Protein AF-A0A971X9S7-F1 (afdb_monomer)

Foldseek 3Di:
DDDDPPDDDDDDDDDDDPDDDADFDPDQPVPDPPDDRTDGDWDQDPNDTDHDDDPVNVVVVVVVVCCVVDPPPND

pLDDT: mean 83.92, std 11.95, range [48.44, 95.38]

Mean predicted aligned error: 8.03 Å

Structure (mmCIF, N/CA/C/O backbone):
data_AF-A0A971X9S7-F1
#
_entry.id   AF-A0A971X9S7-F1
#
loop_
_atom_site.group_PDB
_atom_site.id
_atom_site.type_symbol
_atom_site.label_atom_id
_atom_site.label_alt_id
_atom_site.label_comp_id
_atom_site.label_asym_id
_atom_site.label_entity_id
_atom_site.label_seq_id
_atom_site.pdbx_PDB_ins_code
_atom_site.Cartn_x
_atom_site.Cartn_y
_atom_site.Cartn_z
_atom_site.occupancy
_atom_site.B_iso_or_equiv
_atom_site.auth_seq_id
_atom_site.auth_comp_id
_atom_site.auth_asym_id
_atom_site.auth_atom_id
_atom_site.pdbx_PDB_model_num
ATOM 1 N N . MET A 1 1 ? -10.380 22.543 -18.789 1.00 48.44 1 MET A N 1
ATOM 2 C CA . MET A 1 1 ? -9.268 22.481 -19.762 1.00 48.44 1 MET A CA 1
ATOM 3 C C . MET A 1 1 ? -8.863 21.020 -19.895 1.00 48.44 1 MET A C 1
ATOM 5 O O . MET A 1 1 ? -8.182 20.502 -19.021 1.00 48.4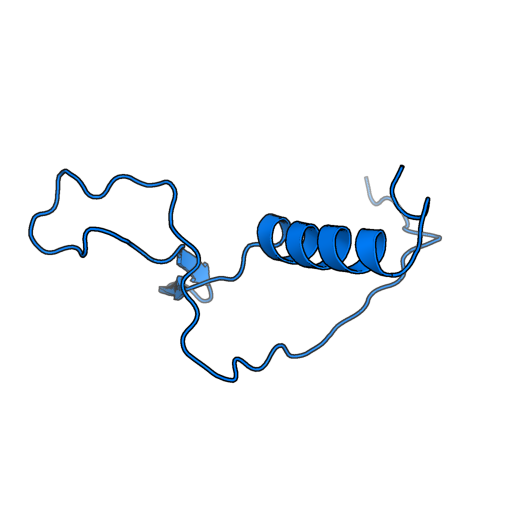4 1 MET A O 1
ATOM 9 N N . PHE A 1 2 ? -9.393 20.319 -20.899 1.00 55.81 2 PHE A N 1
ATOM 10 C CA . PHE A 1 2 ? -9.110 18.898 -21.111 1.00 55.81 2 PHE A CA 1
ATOM 11 C C . PHE A 1 2 ? -7.702 18.771 -21.687 1.00 55.81 2 PHE A C 1
ATOM 13 O O . PHE A 1 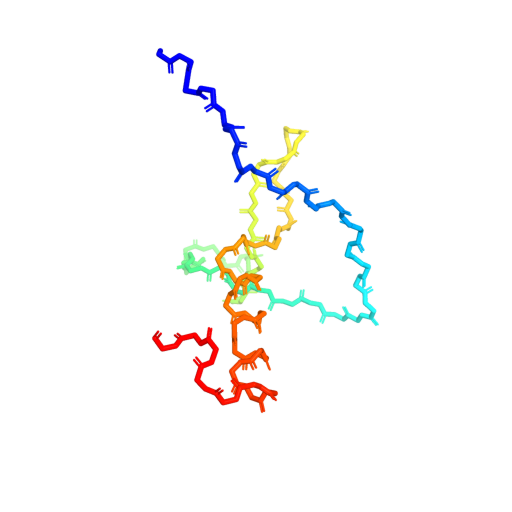2 ? -7.470 19.046 -22.860 1.00 55.81 2 PHE A O 1
ATOM 20 N N . ARG A 1 3 ? -6.739 18.455 -20.8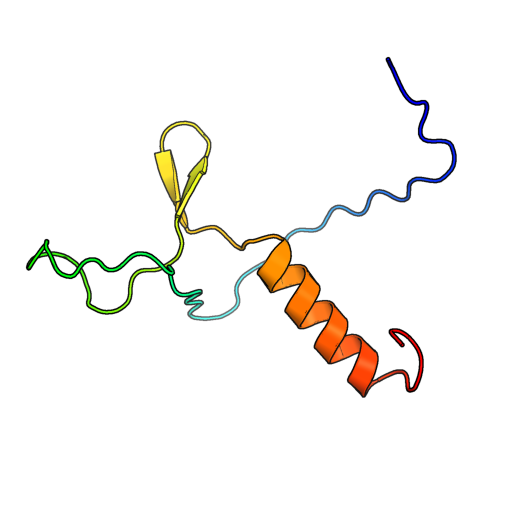20 1.00 66.38 3 ARG A N 1
ATOM 21 C CA . ARG A 1 3 ? -5.362 18.202 -21.230 1.00 66.38 3 ARG A CA 1
ATOM 22 C C . ARG A 1 3 ? -5.331 16.805 -21.837 1.00 66.38 3 ARG A C 1
ATOM 24 O O . ARG A 1 3 ? -5.511 15.820 -21.132 1.00 66.38 3 ARG A O 1
ATOM 31 N N . GLU A 1 4 ? -5.169 16.741 -23.149 1.00 72.38 4 GLU A N 1
ATOM 32 C CA . GLU A 1 4 ? -5.050 15.481 -23.871 1.00 72.38 4 GLU A CA 1
ATOM 33 C C . GLU A 1 4 ? -3.724 14.808 -23.472 1.00 72.38 4 GLU A C 1
ATOM 35 O O . GLU A 1 4 ? -2.637 15.359 -23.677 1.00 72.38 4 GLU A O 1
ATOM 40 N N . LEU A 1 5 ? -3.809 13.654 -22.809 1.00 74.19 5 LEU A N 1
ATOM 41 C CA . LEU A 1 5 ? -2.655 12.916 -22.301 1.00 74.19 5 LEU A CA 1
ATOM 42 C C . LEU A 1 5 ? -2.041 12.100 -23.443 1.00 74.19 5 LEU A C 1
ATOM 44 O O . LEU A 1 5 ? -2.437 10.968 -23.692 1.00 74.19 5 LEU A O 1
ATOM 48 N N . LYS A 1 6 ? -1.081 12.689 -24.162 1.00 76.81 6 LYS A N 1
ATOM 49 C CA . LYS A 1 6 ? -0.474 12.052 -25.346 1.00 76.81 6 LYS A CA 1
ATOM 50 C C . LYS A 1 6 ? 0.516 10.920 -25.028 1.00 76.81 6 LYS A C 1
ATOM 52 O O . LYS A 1 6 ? 0.801 10.132 -25.915 1.00 76.81 6 LYS A O 1
ATOM 57 N N . ASN A 1 7 ? 1.000 10.823 -23.784 1.00 83.44 7 ASN A N 1
ATOM 58 C CA . ASN A 1 7 ? 2.017 9.859 -23.334 1.00 83.44 7 ASN A CA 1
ATOM 59 C C . ASN A 1 7 ? 1.684 9.299 -21.936 1.00 83.44 7 ASN A C 1
ATOM 61 O O . ASN A 1 7 ? 2.441 9.484 -20.984 1.00 83.44 7 ASN A O 1
ATOM 65 N N . GLU A 1 8 ? 0.519 8.673 -21.781 1.00 87.31 8 GLU A N 1
ATOM 66 C CA . GLU A 1 8 ? 0.123 8.001 -20.538 1.00 87.31 8 GLU A CA 1
ATOM 67 C C . GLU A 1 8 ? 0.179 6.483 -20.723 1.00 87.31 8 GLU A C 1
ATOM 69 O O . GLU A 1 8 ? -0.379 5.944 -21.676 1.00 87.31 8 GLU A O 1
ATOM 74 N N . CYS A 1 9 ? 0.815 5.785 -19.784 1.00 88.69 9 CYS A N 1
ATOM 75 C CA . CYS A 1 9 ? 0.700 4.338 -19.659 1.00 88.69 9 CYS A CA 1
ATOM 76 C C . CYS A 1 9 ? -0.164 4.031 -18.433 1.00 88.69 9 CYS A C 1
ATOM 78 O O . CYS A 1 9 ? 0.217 4.360 -17.308 1.00 88.69 9 CYS A O 1
ATOM 80 N N . LYS A 1 10 ? -1.337 3.424 -18.647 1.00 90.81 10 LYS A N 1
ATOM 81 C CA . LYS A 1 10 ? -2.225 2.983 -17.566 1.00 90.81 10 LYS A CA 1
ATOM 82 C C . LYS A 1 10 ? -1.976 1.514 -17.281 1.00 90.81 10 LYS A C 1
ATOM 84 O O . LYS A 1 10 ? -2.160 0.674 -18.156 1.00 90.81 10 LYS A O 1
ATOM 89 N N . ILE A 1 11 ? -1.610 1.217 -16.042 1.00 92.38 11 ILE A N 1
ATOM 90 C CA . ILE A 1 11 ? -1.446 -0.150 -15.557 1.00 92.38 11 ILE A CA 1
ATOM 91 C C . ILE A 1 11 ? -2.510 -0.385 -14.491 1.00 92.38 11 ILE A C 1
ATOM 93 O O . ILE A 1 11 ? -2.634 0.393 -13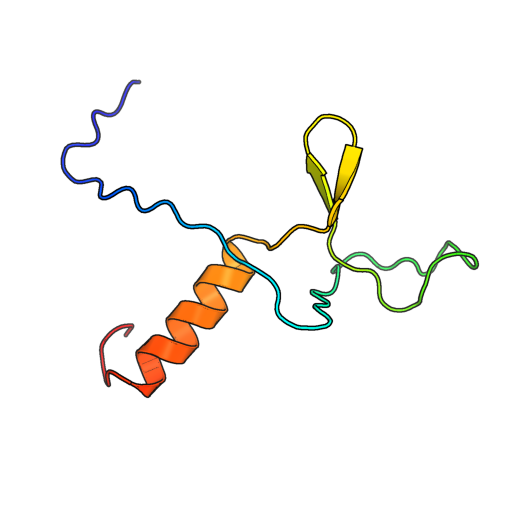.545 1.00 92.38 11 ILE A O 1
ATOM 97 N N . GLN A 1 12 ? -3.280 -1.454 -14.661 1.00 95.38 12 GLN A N 1
ATOM 98 C CA . GLN A 1 12 ? -4.254 -1.932 -13.688 1.00 95.38 12 GLN A CA 1
ATOM 99 C C . GLN A 1 12 ? -3.844 -3.332 -13.249 1.00 95.38 12 GLN A C 1
ATOM 101 O O . GLN A 1 12 ? -3.416 -4.140 -14.071 1.00 95.38 12 GLN A O 1
ATOM 106 N N . PHE A 1 13 ? -3.937 -3.597 -11.953 1.00 94.12 13 PHE A N 1
ATOM 107 C CA . PHE A 1 13 ? -3.611 -4.893 -11.379 1.00 94.12 13 PHE A CA 1
ATOM 108 C C . PHE A 1 13 ? -4.397 -5.107 -10.090 1.00 94.12 13 PHE A C 1
ATOM 110 O O . PHE A 1 13 ? -4.727 -4.149 -9.388 1.00 94.12 13 PHE A O 1
ATOM 117 N N . ASP A 1 14 ? -4.626 -6.375 -9.767 1.00 94.75 14 ASP A N 1
ATOM 118 C CA . ASP A 1 14 ? -5.214 -6.784 -8.500 1.00 94.75 14 ASP A CA 1
ATOM 119 C C . ASP A 1 14 ? -4.109 -7.078 -7.489 1.00 94.75 14 ASP A C 1
ATOM 121 O O . ASP A 1 14 ? -3.194 -7.867 -7.738 1.00 94.75 14 ASP A O 1
ATOM 125 N N . LEU A 1 15 ? -4.190 -6.438 -6.324 1.00 92.06 15 LEU A N 1
ATOM 126 C CA . LEU A 1 15 ? -3.260 -6.668 -5.227 1.00 92.06 15 LEU A CA 1
ATOM 127 C C . LEU A 1 15 ? -3.908 -7.588 -4.192 1.00 92.06 15 LE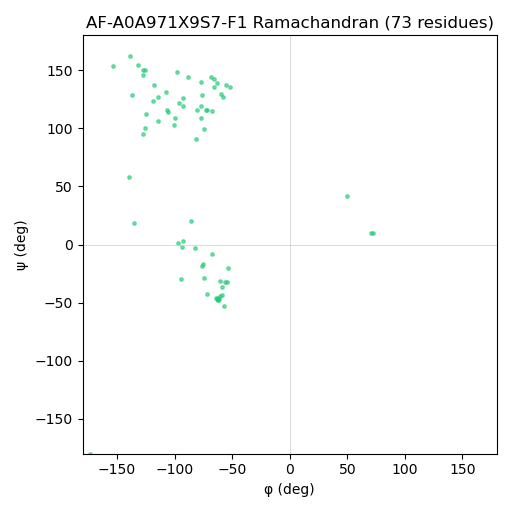U A C 1
ATOM 129 O O . LEU A 1 15 ? -4.734 -7.152 -3.390 1.00 92.06 15 LEU A O 1
ATOM 133 N N . VAL A 1 16 ? -3.516 -8.862 -4.200 1.00 94.50 16 VAL A N 1
ATOM 134 C CA . VAL A 1 16 ? -4.022 -9.860 -3.249 1.00 94.50 16 VAL A CA 1
ATOM 135 C C . VAL A 1 16 ? -3.105 -9.936 -2.036 1.00 94.50 16 VAL A C 1
ATOM 137 O O . VAL A 1 16 ? -1.928 -10.283 -2.136 1.00 94.50 16 VAL A O 1
ATOM 140 N N . ILE A 1 17 ? -3.663 -9.637 -0.869 1.00 93.44 17 ILE A N 1
ATOM 141 C CA . ILE A 1 17 ? -2.948 -9.677 0.401 1.00 93.44 17 ILE A CA 1
ATOM 142 C C . ILE A 1 17 ? -2.791 -11.135 0.870 1.00 93.44 17 ILE A C 1
ATOM 144 O O . ILE A 1 17 ? -3.779 -11.820 1.104 1.00 93.44 17 ILE A O 1
ATOM 148 N N . GLN A 1 18 ? -1.544 -11.602 1.015 1.00 95.25 18 GLN A N 1
ATOM 149 C CA . GLN A 1 18 ? -1.201 -12.986 1.407 1.00 95.25 18 GLN A CA 1
ATOM 150 C C . GLN A 1 18 ? -0.999 -13.176 2.927 1.00 95.25 18 GLN A C 1
ATOM 152 O O . GLN A 1 18 ? -0.625 -14.254 3.378 1.00 95.25 18 GLN A O 1
ATOM 157 N N . GLY A 1 19 ? -1.212 -12.135 3.736 1.00 94.31 19 GLY A N 1
ATOM 158 C CA . GLY A 1 19 ? -1.042 -12.171 5.191 1.00 94.31 19 GLY A CA 1
ATOM 159 C C . GLY A 1 19 ? -1.521 -10.878 5.860 1.00 94.31 19 GLY A C 1
ATOM 160 O O . GLY A 1 19 ? -1.978 -9.974 5.170 1.00 94.31 19 GLY A O 1
ATOM 161 N N . PRO A 1 20 ? -1.438 -10.740 7.192 1.00 92.19 20 PRO A N 1
ATOM 162 C CA . PRO A 1 20 ? -1.894 -9.528 7.870 1.00 92.19 20 PRO A CA 1
ATOM 163 C C . PRO A 1 20 ? -1.170 -8.270 7.359 1.00 92.19 20 PRO A C 1
ATOM 165 O O . PRO A 1 20 ? 0.059 -8.215 7.357 1.00 92.19 20 PRO A O 1
ATOM 168 N N . LEU A 1 21 ? -1.929 -7.246 6.956 1.00 90.69 21 LEU A N 1
ATOM 169 C CA . LEU A 1 21 ? -1.403 -5.951 6.520 1.00 90.69 21 LEU A CA 1
ATOM 170 C C . LEU A 1 21 ? -1.912 -4.839 7.440 1.00 90.69 21 LEU A C 1
ATOM 172 O O . LEU A 1 21 ? -3.117 -4.630 7.569 1.00 90.69 21 LEU A O 1
ATOM 176 N N . CYS A 1 22 ? -0.987 -4.086 8.031 1.00 90.88 22 CYS A N 1
ATOM 177 C CA . CYS A 1 22 ? -1.291 -2.898 8.820 1.00 90.88 22 CYS A CA 1
ATOM 178 C C . CYS A 1 22 ? -0.516 -1.703 8.256 1.00 90.88 22 CYS A C 1
ATOM 180 O O . CYS A 1 22 ? 0.710 -1.651 8.345 1.00 90.88 22 CYS A O 1
ATOM 182 N N . ILE A 1 23 ? -1.238 -0.739 7.684 1.00 90.62 23 ILE A N 1
ATOM 183 C CA . ILE A 1 23 ? -0.699 0.578 7.336 1.00 90.62 23 ILE A CA 1
ATOM 184 C C . ILE A 1 23 ? -1.251 1.548 8.368 1.00 90.62 23 ILE A C 1
ATOM 186 O O . ILE A 1 23 ? -2.466 1.738 8.442 1.00 90.62 23 ILE A O 1
ATOM 190 N N . ARG A 1 24 ? -0.368 2.108 9.196 1.00 87.25 24 ARG A N 1
ATOM 191 C CA . ARG A 1 24 ? -0.771 2.947 10.324 1.00 87.25 24 ARG A CA 1
ATOM 192 C C . ARG A 1 24 ? -1.423 4.237 9.841 1.00 87.25 24 ARG A C 1
ATOM 194 O O . ARG A 1 24 ? -0.916 4.899 8.936 1.00 87.25 24 ARG A O 1
ATOM 201 N N . SER A 1 25 ? -2.531 4.579 10.481 1.00 80.25 25 SER A N 1
ATOM 202 C CA . SER A 1 25 ? -3.097 5.918 10.438 1.00 80.25 25 SER A CA 1
ATOM 203 C C . SER A 1 25 ? -2.147 6.900 11.134 1.00 80.25 25 SER A C 1
ATOM 205 O O . SER A 1 25 ? -1.522 6.546 12.133 1.00 80.25 25 SER A O 1
ATOM 207 N N . GLY A 1 26 ? -2.029 8.120 10.606 1.00 74.19 26 GLY A N 1
ATOM 208 C CA . GLY A 1 26 ? -1.395 9.237 11.319 1.00 74.19 26 GLY A CA 1
ATOM 209 C C . GLY A 1 26 ? -2.343 9.925 12.306 1.00 74.19 26 GLY A C 1
ATOM 210 O O . GLY A 1 26 ? -1.936 10.863 12.982 1.00 74.19 26 GLY A O 1
ATOM 211 N N . GLU A 1 27 ? -3.606 9.494 12.365 1.00 69.31 27 GLU A N 1
ATOM 212 C CA . GLU A 1 27 ? -4.594 10.017 13.303 1.00 69.31 27 GLU A CA 1
ATOM 213 C C . GLU A 1 27 ? -4.334 9.436 14.695 1.00 69.31 27 GLU A C 1
ATOM 215 O O . GLU A 1 27 ? -4.225 8.218 14.864 1.00 69.31 27 GLU A O 1
ATOM 220 N N . SER A 1 28 ? -4.246 10.308 15.697 1.00 61.12 28 SER A N 1
ATOM 221 C CA . SER A 1 28 ? -4.224 9.903 17.095 1.00 61.12 28 SER A CA 1
ATOM 222 C C . SER A 1 28 ? -5.657 9.634 17.559 1.00 61.12 28 SER A C 1
ATOM 224 O O . SER A 1 28 ? -6.503 10.524 17.614 1.00 61.12 28 SER A O 1
ATOM 226 N N . PHE A 1 29 ? -5.944 8.383 17.920 1.00 63.34 29 PHE A N 1
ATOM 227 C CA . PHE A 1 29 ? -7.227 7.987 18.521 1.00 63.34 29 PHE A CA 1
ATOM 228 C C . PHE A 1 29 ? -7.231 8.180 20.044 1.00 63.34 29 PHE A C 1
ATOM 230 O O . PHE A 1 29 ? -8.067 7.608 20.736 1.00 63.34 29 PHE A O 1
ATOM 237 N N . GLU A 1 30 ? -6.323 9.019 20.557 1.00 57.97 30 GLU A N 1
ATOM 238 C CA . GLU A 1 30 ? -6.052 9.255 21.984 1.00 57.97 30 GLU A CA 1
ATOM 239 C C . GLU A 1 30 ? -7.299 9.630 22.803 1.00 57.97 30 GLU A C 1
ATOM 241 O O . GLU A 1 30 ? -7.317 9.461 24.017 1.00 57.97 30 GLU A O 1
ATOM 246 N N . LEU A 1 31 ? -8.364 10.101 22.149 1.00 61.06 31 LEU A N 1
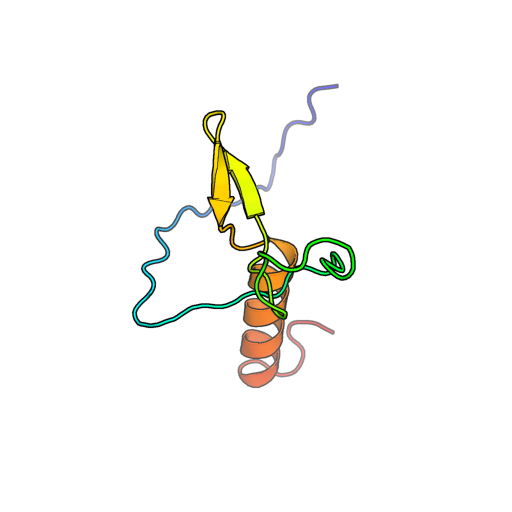ATOM 247 C CA . LEU A 1 31 ? -9.608 10.525 22.792 1.00 61.06 31 LEU A CA 1
ATOM 248 C C . LEU A 1 31 ? -10.718 9.456 22.795 1.00 61.06 31 LEU A C 1
ATOM 250 O O . LEU A 1 31 ? -11.812 9.737 23.286 1.00 61.06 31 LEU A O 1
ATOM 254 N N . ASN A 1 32 ? -10.486 8.247 22.266 1.00 66.94 32 ASN A N 1
ATOM 255 C CA . ASN A 1 32 ? -11.490 7.178 22.256 1.00 66.94 32 ASN A CA 1
ATOM 256 C C . ASN A 1 32 ? -10.961 5.872 22.885 1.00 66.94 32 ASN A C 1
ATOM 258 O O . ASN A 1 32 ? -10.317 5.083 22.194 1.00 66.94 32 ASN A O 1
ATOM 262 N N . PRO A 1 33 ? -11.299 5.581 24.157 1.00 68.31 33 PRO A N 1
ATOM 263 C CA . PRO A 1 33 ? -10.797 4.404 24.874 1.00 68.31 33 PRO A CA 1
ATOM 264 C C . PRO A 1 33 ? -11.301 3.058 24.319 1.00 68.31 33 PRO A C 1
ATOM 266 O O . PRO A 1 33 ? -10.844 2.009 24.761 1.00 68.31 33 PRO A O 1
ATOM 269 N N . GLY A 1 34 ? -12.247 3.062 23.370 1.00 74.44 34 GLY A N 1
ATOM 270 C CA . GLY A 1 34 ? -12.720 1.862 22.671 1.00 74.44 34 GLY A CA 1
ATOM 271 C C . GLY A 1 34 ? -11.999 1.564 21.351 1.00 74.44 34 GLY A C 1
ATOM 272 O O . GLY A 1 34 ? -12.341 0.585 20.686 1.00 74.44 34 GLY A O 1
ATOM 273 N N . GLN A 1 35 ? -11.053 2.408 20.926 1.00 70.56 35 GLN A N 1
ATOM 274 C CA . GLN A 1 35 ? -10.278 2.221 19.696 1.00 70.56 35 GLN A CA 1
ATOM 275 C C . GLN A 1 35 ? -8.912 1.580 20.003 1.00 70.56 35 GLN A C 1
ATOM 277 O O . GLN A 1 35 ? -8.355 1.816 21.072 1.00 70.56 35 GLN A O 1
ATOM 282 N N . PRO A 1 36 ? -8.353 0.774 19.083 1.00 71.12 36 PRO A N 1
ATOM 283 C CA . PRO A 1 36 ? -7.009 0.230 19.246 1.00 71.12 36 PRO A CA 1
ATOM 284 C C . PRO A 1 36 ? -5.948 1.334 19.150 1.00 71.12 36 PRO A C 1
ATOM 286 O O . PRO A 1 36 ? -6.045 2.210 18.292 1.00 71.12 36 PRO A O 1
ATOM 289 N N . ASP A 1 37 ? -4.880 1.213 19.944 1.00 67.81 37 ASP A N 1
ATOM 290 C CA . ASP A 1 37 ? -3.748 2.159 19.964 1.00 67.81 37 ASP A CA 1
ATOM 291 C C . ASP A 1 37 ? -3.119 2.380 18.580 1.00 67.81 37 ASP A C 1
ATOM 293 O O . ASP A 1 37 ? -2.610 3.451 18.262 1.00 67.81 37 ASP A O 1
ATOM 297 N N . THR A 1 38 ? -3.135 1.343 17.734 1.00 69.19 38 THR A N 1
ATOM 298 C CA . THR A 1 38 ? -2.710 1.426 16.334 1.00 69.19 38 THR A CA 1
ATOM 299 C C . THR A 1 38 ? -3.902 1.195 15.418 1.00 69.19 38 THR A C 1
ATOM 301 O O . THR A 1 38 ? -4.342 0.062 15.217 1.00 69.19 38 THR A O 1
ATOM 304 N N . ALA A 1 39 ? -4.390 2.266 14.800 1.00 77.12 39 ALA A N 1
ATOM 305 C CA . ALA A 1 39 ? -5.428 2.171 13.789 1.00 77.12 39 ALA A CA 1
ATOM 306 C C . ALA A 1 39 ? -4.844 1.965 12.386 1.00 77.12 39 ALA A C 1
ATOM 308 O O . ALA A 1 39 ? -3.811 2.528 12.015 1.00 77.12 39 ALA A O 1
ATOM 309 N N . VAL A 1 40 ? -5.554 1.178 11.580 1.00 86.88 40 VAL A N 1
ATOM 310 C CA . VAL A 1 40 ? -5.291 1.042 10.143 1.00 86.88 40 VAL A CA 1
ATOM 311 C C . VAL A 1 40 ? -5.839 2.268 9.418 1.00 86.88 40 VAL A C 1
ATOM 313 O O . VAL A 1 40 ? -6.937 2.720 9.737 1.00 86.88 40 VAL A O 1
ATOM 316 N N . VAL A 1 41 ? -5.109 2.776 8.426 1.00 89.56 41 VAL A N 1
ATOM 317 C CA . VAL A 1 41 ? -5.577 3.864 7.562 1.00 89.56 41 VAL A CA 1
ATOM 318 C C . VAL A 1 41 ? -6.861 3.458 6.836 1.00 89.56 41 VAL A C 1
ATOM 320 O O . VAL A 1 41 ? -6.953 2.389 6.224 1.00 89.56 41 VAL A O 1
ATOM 323 N N . ARG A 1 42 ? -7.875 4.317 6.918 1.00 89.56 42 ARG A N 1
ATOM 324 C CA . ARG A 1 42 ? -9.177 4.106 6.286 1.00 89.56 42 ARG A CA 1
ATOM 325 C C . ARG A 1 42 ? -9.525 5.293 5.409 1.00 89.56 42 ARG A C 1
ATOM 327 O O . ARG A 1 42 ? -9.127 6.417 5.689 1.00 89.56 42 ARG A O 1
ATOM 334 N N . SER A 1 43 ? -10.288 5.037 4.360 1.00 89.94 43 SER A N 1
ATOM 335 C CA . SER A 1 43 ? -10.854 6.074 3.504 1.00 89.94 43 SER A CA 1
ATOM 336 C C . SER A 1 43 ? -12.289 5.719 3.136 1.00 89.94 43 SER A C 1
ATOM 338 O O . SER A 1 43 ? -12.716 4.570 3.274 1.00 89.94 43 SER A O 1
ATOM 340 N N . MET A 1 44 ? -13.042 6.717 2.684 1.00 91.06 44 MET A N 1
ATOM 341 C CA . MET A 1 44 ? -14.400 6.526 2.201 1.00 91.06 44 MET A CA 1
ATOM 342 C C . MET A 1 44 ? -14.363 5.837 0.835 1.00 91.06 44 MET A C 1
ATOM 344 O O . MET A 1 44 ? -13.882 6.405 -0.144 1.00 91.06 44 MET A O 1
ATOM 348 N N . TRP A 1 45 ? -14.903 4.624 0.756 1.00 88.00 45 TRP A N 1
ATOM 349 C CA . TRP A 1 45 ? -15.060 3.886 -0.493 1.00 88.00 45 TRP A CA 1
ATOM 350 C C . TRP A 1 45 ? -16.439 3.228 -0.530 1.00 88.00 45 TRP A C 1
ATOM 352 O O . TRP A 1 45 ? -16.859 2.577 0.429 1.00 88.00 45 TRP A O 1
ATOM 362 N N . ASN A 1 46 ? -17.179 3.443 -1.621 1.00 89.31 46 ASN A N 1
ATOM 363 C CA . ASN A 1 46 ? -18.567 2.990 -1.780 1.00 89.31 46 ASN A CA 1
ATOM 364 C C . ASN A 1 46 ? -19.477 3.366 -0.590 1.00 89.31 46 ASN A C 1
ATOM 366 O O . ASN A 1 46 ? -20.271 2.556 -0.112 1.00 89.31 46 ASN A O 1
ATOM 370 N N . GLY A 1 47 ? -19.327 4.594 -0.080 1.00 92.81 47 GLY A N 1
ATOM 371 C CA . GLY A 1 47 ? -20.140 5.127 1.021 1.00 92.81 47 GLY A CA 1
ATOM 372 C C . GLY A 1 47 ? -19.841 4.528 2.399 1.00 92.81 47 GLY A C 1
ATOM 373 O O . GLY A 1 47 ? -20.596 4.770 3.339 1.00 92.81 47 GLY A O 1
ATOM 374 N N . LYS A 1 48 ? -18.763 3.747 2.545 1.00 93.31 48 LYS A N 1
AT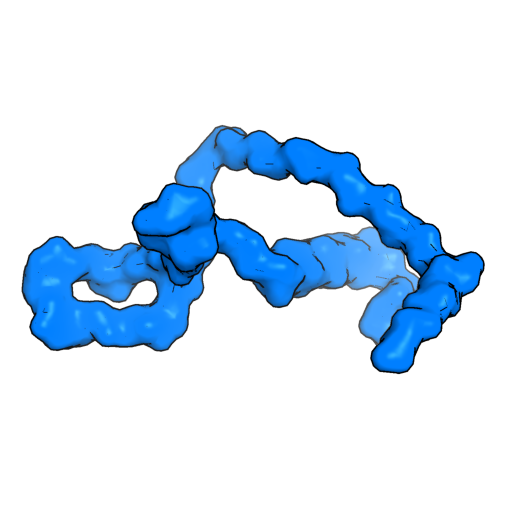OM 375 C CA . LYS A 1 48 ? -18.322 3.191 3.830 1.00 93.31 48 LYS A CA 1
ATOM 376 C C . LYS A 1 48 ? -16.853 3.513 4.080 1.00 93.31 48 LYS A C 1
ATOM 378 O O . LYS A 1 48 ? -16.045 3.516 3.156 1.00 93.31 48 LYS A O 1
ATOM 383 N N . MET A 1 49 ? -16.494 3.722 5.343 1.00 89.50 49 MET A N 1
ATOM 384 C CA . MET A 1 49 ? -15.090 3.802 5.744 1.00 89.50 49 MET A CA 1
ATOM 385 C C . MET A 1 49 ? -14.466 2.409 5.674 1.00 89.50 49 MET A C 1
ATOM 38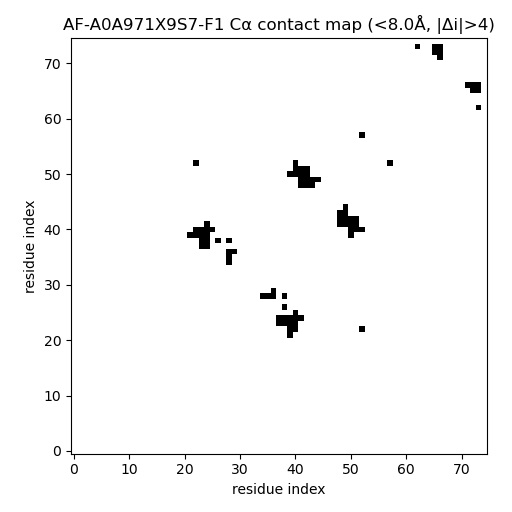7 O O . MET A 1 49 ? -14.869 1.514 6.419 1.00 89.50 49 MET A O 1
ATOM 391 N N . GLN A 1 50 ? -13.488 2.225 4.790 1.00 91.94 50 GLN A N 1
ATOM 392 C CA . GLN A 1 50 ? -12.811 0.946 4.576 1.00 91.94 50 GLN A CA 1
ATOM 393 C C . GLN A 1 50 ? -11.292 1.098 4.682 1.00 91.94 50 GLN A C 1
ATOM 395 O O . GLN A 1 50 ? -10.770 2.170 4.365 1.00 91.94 50 GLN A O 1
ATOM 400 N N . PRO A 1 51 ? -10.569 0.051 5.120 1.00 90.94 51 PRO A N 1
ATOM 401 C CA . PRO A 1 51 ? -9.115 0.020 5.036 1.00 90.94 51 PRO A CA 1
ATOM 402 C C . PRO A 1 51 ? -8.651 0.253 3.598 1.00 90.94 51 PRO A C 1
ATOM 404 O O . PRO A 1 51 ? -9.217 -0.312 2.664 1.00 90.94 51 PRO A O 1
ATOM 407 N N . VAL A 1 52 ? -7.619 1.072 3.420 1.00 92.31 52 VAL A N 1
ATOM 408 C CA . VAL A 1 52 ? -7.089 1.408 2.094 1.00 92.31 52 VAL A CA 1
ATOM 409 C C . VAL A 1 52 ? -5.574 1.265 2.077 1.00 92.31 52 VAL A C 1
ATOM 411 O O . VAL A 1 52 ? -4.914 1.399 3.103 1.00 92.31 52 VAL A O 1
ATOM 414 N N . ILE A 1 53 ? -5.008 1.018 0.899 1.00 93.12 53 ILE A N 1
ATOM 415 C CA . ILE A 1 53 ? -3.568 1.130 0.669 1.00 93.12 53 ILE A CA 1
ATOM 416 C C . ILE A 1 53 ? -3.324 2.484 -0.000 1.00 93.12 53 ILE A C 1
ATOM 418 O O . ILE A 1 53 ? -3.709 2.661 -1.158 1.00 93.12 53 ILE A O 1
ATOM 422 N N . PRO A 1 54 ? -2.720 3.466 0.694 1.00 92.25 54 PRO A N 1
ATOM 423 C CA . PRO A 1 54 ? -2.462 4.770 0.103 1.00 92.25 54 PRO A CA 1
ATOM 424 C C . PRO A 1 54 ? -1.503 4.656 -1.085 1.00 92.25 54 PRO A C 1
ATOM 426 O O . PRO A 1 54 ? -0.485 3.962 -1.017 1.00 92.25 54 PRO A O 1
ATOM 429 N N . GLY A 1 55 ? -1.776 5.407 -2.155 1.00 92.44 55 GLY A N 1
ATOM 430 C CA . GLY A 1 55 ? -0.896 5.444 -3.327 1.00 92.44 55 GLY A CA 1
ATOM 431 C C . GLY A 1 55 ? 0.518 5.937 -2.998 1.00 92.44 55 GLY A C 1
ATOM 432 O O . GLY A 1 55 ? 1.488 5.476 -3.594 1.00 92.44 55 GLY A O 1
ATOM 433 N N . SER A 1 56 ? 0.662 6.821 -2.004 1.00 92.75 56 SER A N 1
ATOM 434 C CA . SER A 1 56 ? 1.963 7.274 -1.495 1.00 92.75 56 SER A CA 1
ATOM 435 C C . SER A 1 56 ? 2.767 6.135 -0.863 1.00 92.75 56 SER A C 1
ATOM 437 O O . SER A 1 56 ? 3.945 5.982 -1.186 1.00 92.75 56 SER A O 1
ATOM 439 N N . SER A 1 57 ? 2.132 5.312 -0.023 1.00 93.56 57 SER A N 1
ATOM 440 C CA . SER A 1 57 ? 2.749 4.133 0.593 1.00 93.56 57 SER A CA 1
ATOM 441 C C . SER A 1 57 ? 3.163 3.111 -0.464 1.00 93.56 57 SER A C 1
ATOM 443 O O . SER A 1 57 ? 4.310 2.667 -0.467 1.00 93.56 57 SER A O 1
ATOM 445 N N . LEU A 1 58 ? 2.268 2.794 -1.406 1.00 93.62 58 LEU A N 1
ATOM 446 C CA . LEU A 1 58 ? 2.541 1.833 -2.477 1.00 93.62 58 LEU A CA 1
ATOM 447 C C . LEU A 1 58 ? 3.700 2.293 -3.376 1.00 93.62 58 LEU A C 1
ATOM 449 O O . LEU A 1 58 ? 4.640 1.536 -3.620 1.00 93.62 58 LEU A O 1
ATOM 453 N N . LYS A 1 59 ? 3.683 3.565 -3.795 1.00 93.44 59 LYS A N 1
ATOM 454 C CA . LYS A 1 59 ? 4.774 4.180 -4.563 1.00 93.44 59 LYS A CA 1
ATOM 455 C C . LYS A 1 59 ? 6.096 4.135 -3.800 1.00 93.44 59 LYS A C 1
ATOM 457 O O . LYS A 1 59 ? 7.125 3.833 -4.395 1.00 93.44 59 LYS A O 1
ATOM 462 N N . GLY A 1 60 ? 6.077 4.434 -2.501 1.00 94.12 60 GLY A N 1
ATOM 463 C CA . GLY A 1 60 ? 7.270 4.405 -1.655 1.00 94.12 60 GLY A CA 1
ATOM 464 C C . GLY A 1 60 ? 7.904 3.016 -1.587 1.00 94.12 60 GLY A C 1
ATOM 465 O O . GLY A 1 60 ? 9.114 2.888 -1.763 1.00 94.12 60 GLY A O 1
ATOM 466 N N . VAL A 1 61 ? 7.086 1.972 -1.411 1.00 94.25 61 VAL A N 1
ATOM 467 C CA . VAL A 1 61 ? 7.557 0.578 -1.408 1.00 94.25 61 VAL A CA 1
ATOM 468 C C . VAL A 1 61 ? 8.149 0.192 -2.764 1.00 94.25 61 VAL A C 1
ATOM 470 O O . VAL A 1 61 ? 9.251 -0.358 -2.805 1.00 94.25 61 VAL A O 1
ATOM 473 N N . PHE A 1 62 ? 7.470 0.512 -3.871 1.00 93.06 62 PHE A N 1
ATOM 474 C CA . PHE A 1 62 ? 7.996 0.223 -5.209 1.00 93.06 62 PHE A CA 1
ATOM 475 C C . PHE A 1 62 ? 9.305 0.951 -5.492 1.00 93.06 62 PHE A C 1
ATOM 477 O O . PHE A 1 62 ? 10.254 0.314 -5.941 1.00 93.06 62 PHE A O 1
ATOM 484 N N . ARG A 1 63 ? 9.387 2.247 -5.171 1.00 93.00 63 ARG A N 1
ATOM 485 C CA . ARG A 1 63 ? 10.614 3.035 -5.325 1.00 93.00 63 ARG A CA 1
ATOM 486 C C . ARG A 1 63 ? 11.768 2.416 -4.537 1.00 93.00 63 ARG A C 1
ATOM 488 O O . ARG A 1 63 ? 12.794 2.103 -5.128 1.00 93.00 63 ARG A O 1
ATOM 495 N N . ASN A 1 64 ? 11.572 2.150 -3.242 1.00 93.81 64 ASN A N 1
ATOM 496 C CA . ASN A 1 64 ? 12.616 1.562 -2.397 1.00 93.81 64 ASN A CA 1
ATOM 497 C C . ASN A 1 64 ? 13.091 0.199 -2.917 1.00 93.81 64 ASN A C 1
ATOM 499 O O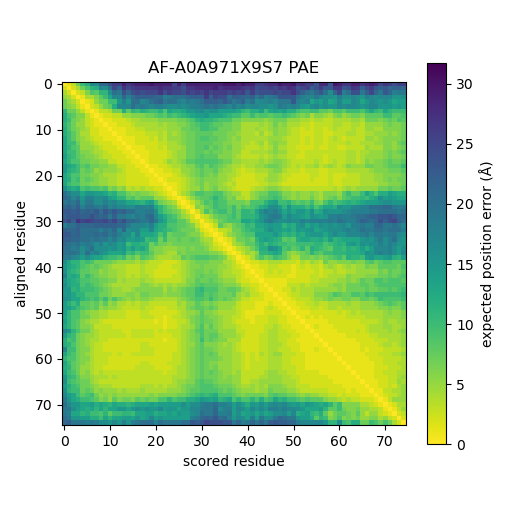 . ASN A 1 64 ? 14.265 -0.150 -2.795 1.00 93.81 64 ASN A O 1
ATOM 503 N N . ARG A 1 65 ? 12.172 -0.603 -3.468 1.00 93.38 65 ARG A N 1
ATOM 504 C CA . ARG A 1 65 ? 12.511 -1.904 -4.043 1.00 93.38 65 ARG A CA 1
ATOM 505 C C . ARG A 1 65 ? 13.273 -1.754 -5.358 1.00 93.38 65 ARG A C 1
ATOM 507 O O . ARG A 1 65 ? 14.248 -2.472 -5.543 1.00 93.38 65 ARG A O 1
ATOM 514 N N . ALA A 1 66 ? 12.857 -0.835 -6.226 1.00 93.38 66 ALA A N 1
ATOM 515 C CA . ALA A 1 66 ? 13.523 -0.552 -7.494 1.00 93.38 66 ALA A CA 1
ATOM 516 C C . ALA A 1 66 ? 14.956 -0.050 -7.277 1.00 93.38 66 ALA A C 1
ATOM 518 O O . ALA A 1 66 ? 15.874 -0.626 -7.849 1.00 93.38 66 ALA A O 1
ATOM 519 N N . GLU A 1 67 ? 15.160 0.911 -6.372 1.00 93.38 67 GLU A N 1
ATOM 520 C CA . GLU A 1 67 ? 16.484 1.464 -6.028 1.00 93.38 67 GLU A CA 1
ATOM 521 C C . GLU A 1 67 ? 17.482 0.388 -5.571 1.00 93.38 67 GLU A C 1
ATOM 523 O O . GLU A 1 67 ? 18.677 0.488 -5.827 1.00 93.38 67 GLU A O 1
ATOM 528 N N . LYS A 1 68 ? 16.999 -0.674 -4.915 1.00 91.62 68 LYS A N 1
ATOM 529 C CA . LYS A 1 68 ? 17.836 -1.808 -4.489 1.00 91.62 68 LYS A CA 1
ATOM 530 C C . LYS A 1 68 ? 18.245 -2.732 -5.636 1.00 91.62 68 LYS A C 1
ATOM 532 O O . LYS A 1 68 ? 19.264 -3.404 -5.522 1.00 91.62 68 LYS A O 1
ATOM 537 N N . TYR A 1 69 ? 17.431 -2.827 -6.685 1.00 92.94 69 TYR A N 1
ATOM 538 C CA . TYR A 1 69 ? 17.687 -3.707 -7.828 1.00 92.94 69 TYR A CA 1
ATOM 539 C C . TYR A 1 69 ? 18.399 -3.001 -8.977 1.00 92.94 69 TYR A C 1
ATOM 541 O O . TYR A 1 69 ? 19.151 -3.640 -9.708 1.00 92.94 69 TYR A O 1
ATOM 549 N N . PHE A 1 70 ? 18.166 -1.701 -9.125 1.00 90.62 70 PHE A N 1
ATOM 550 C CA . PHE A 1 70 ? 18.685 -0.887 -10.209 1.00 90.62 70 PHE A CA 1
ATOM 551 C C . PHE A 1 70 ? 19.391 0.334 -9.606 1.00 90.62 70 PHE A C 1
ATOM 553 O O . PHE A 1 70 ? 18.733 1.332 -9.299 1.00 90.62 70 PHE A O 1
ATOM 560 N N . PRO A 1 71 ? 20.720 0.270 -9.414 1.00 79.38 71 PRO A N 1
ATOM 561 C CA . PRO A 1 71 ? 21.504 1.448 -9.061 1.00 79.38 71 PRO A CA 1
ATOM 562 C C . PRO A 1 71 ? 21.201 2.584 -10.056 1.00 79.38 71 PRO A C 1
ATOM 564 O O . PRO A 1 71 ? 21.090 2.334 -11.254 1.00 79.38 71 PRO A O 1
ATOM 567 N N . ASP A 1 72 ? 21.010 3.805 -9.549 1.00 79.88 72 ASP A N 1
ATOM 568 C CA . ASP A 1 72 ? 20.753 5.038 -10.319 1.00 79.88 72 ASP A CA 1
ATOM 569 C C . ASP A 1 72 ? 19.388 5.181 -11.022 1.00 79.88 72 ASP A C 1
ATOM 571 O O . ASP A 1 72 ? 19.173 6.141 -11.759 1.00 79.88 72 ASP A O 1
ATOM 575 N N . CYS A 1 73 ? 18.407 4.305 -10.772 1.00 80.00 73 CYS A N 1
ATOM 576 C CA . CYS A 1 73 ? 17.102 4.398 -11.448 1.00 80.00 73 CYS A CA 1
ATOM 577 C C . CYS A 1 73 ? 16.157 5.498 -10.925 1.00 80.00 73 CYS A C 1
ATOM 579 O O . CYS A 1 73 ? 15.156 5.805 -11.573 1.00 80.00 73 CYS A O 1
ATOM 581 N N . CYS A 1 74 ? 16.388 6.024 -9.718 1.00 69.75 74 CYS A N 1
ATOM 582 C CA . CYS A 1 74 ? 15.469 6.946 -9.030 1.00 69.75 74 CYS A CA 1
ATOM 583 C C . CYS A 1 74 ? 16.174 8.154 -8.385 1.00 69.75 74 CYS A C 1
ATOM 585 O O . CYS A 1 74 ? 15.583 8.782 -7.496 1.00 69.75 74 CYS A O 1
ATOM 587 N N . ASN A 1 75 ? 17.408 8.441 -8.816 1.00 60.53 75 ASN A N 1
ATOM 588 C CA . ASN A 1 75 ? 18.166 9.643 -8.454 1.00 60.53 75 ASN A CA 1
ATOM 589 C C . ASN A 1 75 ? 17.713 10.854 -9.276 1.00 60.53 75 ASN A C 1
ATOM 591 O O . ASN A 1 75 ? 17.405 10.670 -10.475 1.00 60.53 75 ASN A O 1
#

Sequence (75 aa):
MFRELKNECKIQFDLVIQGPLCIRSGESFELNPGQPDTAVVRSMWNGKMQPVIPGSSLKGVFRNRAEKYFPDCCN

Secondary structure (DSSP, 8-state):
-----TT-----------S----B-SS--TT-TTS-SSPBPEEEETTEEEE---HHHHHHHHHHHHHHHSTTS--

Solvent-accessible surface area (backbone atoms only — not comparable to full-atom values): 5353 Å² total; per-residue (Å²): 133,89,75,79,75,89,85,73,85,88,84,84,82,87,86,80,80,92,62,96,81,80,54,74,40,90,71,81,60,86,89,40,95,90,58,65,96,76,45,62,28,63,42,81,52,95,93,36,83,37,80,58,83,53,68,66,60,54,51,50,53,52,50,60,54,45,49,74,74,35,81,80,77,81,116

Radius of gyration: 17.39 Å; Cα contacts (8 Å, |Δi|>4): 42; chains: 1; bounding box: 42×36×50 Å